Protein AF-A0A7X2IKJ4-F1 (afdb_monomer)

Organism: NCBI:txid2666085

Nearest PDB structures (foldseek):
  5zrd-assembly1_D  TM=4.926E-01  e=4.290E-02  Burkholderia thailandensis E264
  4gwm-assembly1_B  TM=5.585E-01  e=1.555E+00  Homo sapiens
  2nsq-assembly1_A  TM=3.758E-01  e=4.515E+00  Homo sapiens
  5mu8-assembly24_w  TM=2.666E-01  e=8.390E-01  Homo sapiens

Mean predicted aligned error: 8.24 Å

Sequence (127 aa):
MSSIGSTSRVYIALENMRGTFDATVLRVQIRARSPNGGGTAGEVYLGSIALFGLRKASVSHPGGTNAGLTSYLDFTSQANQLFGQALPPDAQFQVSIHPHHELPDGIEISIERIRIYLAPMDSSRQS

Radius of gyration: 17.1 Å; Cα contacts (8 Å, |Δi|>4): 247; chains: 1; bounding box: 46×34×42 Å

Secondary structure (DSSP, 8-state):
---TTTSEEEEEEEEEEEES--S-EEEEEEEEE-TTS--PPPPEEEEEEE-TTHHHHH---TT-----EEEEEE-HHHHHHHHSS---TT-EEEEEEEESSPPPTT--EE--EEEEEEEE-------

Solvent-accessible surface area (backbone atoms only — not comparable to full-atom values): 7598 Å² total; per-residue (Å²): 133,86,60,64,52,81,58,32,40,34,33,42,33,45,32,40,24,31,30,77,73,27,92,45,36,36,36,36,32,37,25,57,39,44,88,82,73,64,68,71,56,72,77,41,79,51,51,72,46,72,34,70,58,20,37,68,35,42,57,78,51,96,94,57,83,72,57,29,36,66,50,75,41,72,30,27,82,56,38,37,72,68,62,65,45,93,68,58,100,75,56,42,72,49,76,48,78,42,62,74,57,86,73,62,89,94,68,60,75,50,68,76,42,77,49,79,46,81,42,74,54,79,82,85,81,81,128

Structure (mmCIF, N/CA/C/O backbone):
data_AF-A0A7X2IKJ4-F1
#
_entry.id   AF-A0A7X2IKJ4-F1
#
loop_
_atom_site.group_PDB
_atom_site.id
_atom_site.type_symbol
_atom_site.label_atom_id
_atom_site.label_alt_id
_atom_site.label_comp_id
_atom_site.label_asym_id
_atom_site.label_entity_id
_atom_site.label_seq_id
_atom_site.pdbx_PDB_ins_code
_atom_site.Cartn_x
_atom_si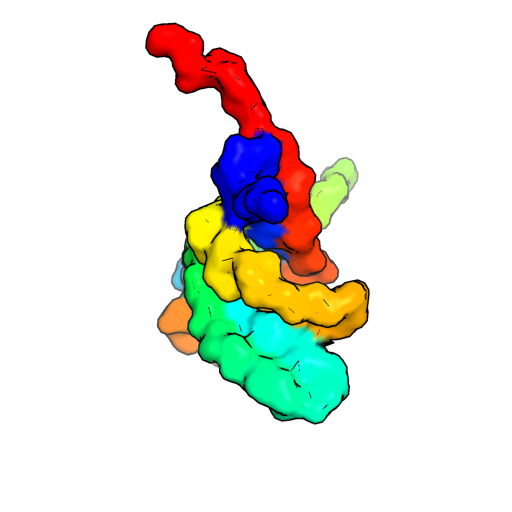te.Cartn_y
_atom_site.Cartn_z
_atom_site.occupancy
_atom_site.B_iso_or_equiv
_atom_site.auth_seq_id
_atom_site.auth_comp_id
_atom_site.auth_asym_id
_atom_site.auth_atom_id
_atom_site.pdbx_PDB_model_num
ATOM 1 N N . MET A 1 1 ? -20.391 4.219 22.052 1.00 45.03 1 MET A N 1
ATOM 2 C CA . MET A 1 1 ? -19.154 3.952 21.287 1.00 45.03 1 MET A CA 1
ATOM 3 C C . MET A 1 1 ? -19.492 4.142 19.821 1.00 45.03 1 MET A C 1
ATOM 5 O O . MET A 1 1 ? -20.339 3.412 19.325 1.00 45.03 1 MET A O 1
ATOM 9 N N . SER A 1 2 ? -18.945 5.164 19.166 1.00 47.31 2 SER A N 1
ATOM 10 C CA . SER A 1 2 ? -19.211 5.410 17.744 1.00 47.31 2 SER A CA 1
ATOM 11 C C . SER A 1 2 ? -18.380 4.437 16.909 1.00 47.31 2 SER A C 1
ATOM 13 O O . SER A 1 2 ? -17.164 4.380 17.069 1.00 47.31 2 SER A O 1
ATOM 15 N N . SER A 1 3 ? -19.037 3.630 16.077 1.00 56.78 3 SER A N 1
ATOM 16 C CA . SER A 1 3 ? -18.388 2.648 15.201 1.00 56.78 3 SER A CA 1
ATOM 17 C C . SER A 1 3 ? -17.574 3.366 14.116 1.00 56.78 3 SER A C 1
ATOM 19 O O . SER A 1 3 ? -18.054 4.305 13.478 1.00 56.78 3 SER A O 1
ATOM 21 N N . ILE A 1 4 ? -16.327 2.935 13.907 1.00 56.19 4 ILE A N 1
ATOM 22 C CA . ILE A 1 4 ? -15.460 3.423 12.827 1.00 56.19 4 ILE A CA 1
ATOM 23 C C . ILE A 1 4 ? -16.035 2.891 11.508 1.00 56.19 4 ILE A C 1
ATOM 25 O O . ILE A 1 4 ? -15.769 1.772 11.091 1.00 56.19 4 ILE A O 1
ATOM 29 N N . GLY A 1 5 ? -16.910 3.686 10.899 1.00 54.28 5 GLY A N 1
ATOM 30 C CA . GLY A 1 5 ? -17.670 3.326 9.702 1.00 54.28 5 GLY A CA 1
ATOM 31 C C . GLY A 1 5 ? -19.044 3.992 9.624 1.00 54.28 5 GLY A C 1
ATOM 32 O O . GLY A 1 5 ? -19.613 4.065 8.542 1.00 54.28 5 GLY A O 1
ATOM 33 N N . SER A 1 6 ? -19.563 4.533 10.736 1.00 63.59 6 SER A N 1
ATOM 34 C CA . SER A 1 6 ? -20.809 5.318 10.724 1.00 63.59 6 SER A CA 1
ATOM 35 C C . SER A 1 6 ? -20.599 6.800 10.389 1.00 63.59 6 SER A C 1
ATOM 37 O O . SER A 1 6 ? -21.543 7.467 9.985 1.00 63.59 6 SER A O 1
ATOM 39 N N . THR A 1 7 ? -19.385 7.333 10.577 1.00 73.50 7 THR A N 1
ATOM 40 C CA . THR A 1 7 ? -19.076 8.768 10.374 1.00 73.50 7 THR A CA 1
ATOM 41 C C . THR A 1 7 ? -17.770 9.033 9.629 1.00 73.50 7 THR A C 1
ATOM 43 O O . THR A 1 7 ? -17.489 10.177 9.277 1.00 73.50 7 THR A O 1
ATOM 46 N N . SER A 1 8 ? -16.966 7.999 9.385 1.00 83.19 8 SER A N 1
ATOM 47 C CA . SER A 1 8 ? -15.651 8.126 8.762 1.00 83.19 8 SER A CA 1
ATOM 48 C C . SER A 1 8 ? -15.389 6.945 7.841 1.00 83.19 8 SER A C 1
ATOM 50 O O . SER A 1 8 ? -15.753 5.814 8.162 1.00 83.19 8 SER A O 1
ATOM 52 N N . ARG A 1 9 ? -14.721 7.212 6.723 1.00 88.19 9 ARG A N 1
ATOM 53 C CA . ARG A 1 9 ? -14.132 6.204 5.849 1.00 88.19 9 ARG A CA 1
ATOM 54 C C . ARG A 1 9 ? -12.676 5.982 6.210 1.00 88.19 9 ARG A C 1
ATOM 56 O O . ARG A 1 9 ? -11.979 6.924 6.594 1.00 88.19 9 ARG A O 1
ATOM 63 N N . VAL A 1 10 ? -12.223 4.745 6.063 1.00 90.00 10 VAL A N 1
ATOM 64 C CA . VAL A 1 10 ? -10.842 4.357 6.340 1.00 90.00 10 VAL A CA 1
ATOM 65 C C . VAL A 1 10 ? -10.191 3.860 5.063 1.00 90.00 10 VAL A C 1
ATOM 67 O O . VAL A 1 10 ? -10.696 2.948 4.410 1.00 90.00 10 VAL A O 1
ATOM 70 N N . TYR A 1 11 ? -9.054 4.459 4.725 1.00 93.50 11 TYR A N 1
ATOM 71 C CA . TYR A 1 11 ? -8.292 4.127 3.530 1.00 93.50 11 TYR A CA 1
ATOM 72 C C . TYR A 1 11 ? -6.877 3.712 3.885 1.00 93.50 11 TYR A C 1
ATOM 74 O O . TYR A 1 11 ? -6.278 4.281 4.795 1.00 93.50 11 TYR A O 1
ATOM 82 N N . ILE A 1 12 ? -6.315 2.770 3.136 1.00 95.06 12 ILE A N 1
ATOM 83 C CA . ILE A 1 12 ? -4.870 2.540 3.096 1.00 95.06 12 ILE A CA 1
ATOM 84 C C . ILE A 1 12 ? -4.346 2.993 1.738 1.00 95.06 12 ILE A C 1
ATOM 86 O O . ILE A 1 12 ? -4.951 2.690 0.710 1.00 95.06 12 ILE A O 1
ATOM 90 N N . ALA A 1 13 ? -3.243 3.734 1.734 1.00 95.50 13 ALA A N 1
ATOM 91 C CA . ALA A 1 13 ? -2.566 4.159 0.524 1.00 95.50 13 ALA A CA 1
ATOM 92 C C . ALA A 1 13 ? -1.179 3.541 0.421 1.00 95.50 13 ALA A C 1
ATOM 94 O O . ALA A 1 13 ? -0.424 3.536 1.398 1.00 95.50 13 ALA A O 1
ATOM 95 N N . LEU A 1 14 ? -0.854 3.087 -0.785 1.00 96.31 14 LEU A N 1
ATOM 96 C CA . LEU A 1 14 ? 0.506 2.792 -1.219 1.00 96.31 14 LEU A CA 1
ATOM 97 C C . LEU A 1 14 ? 0.928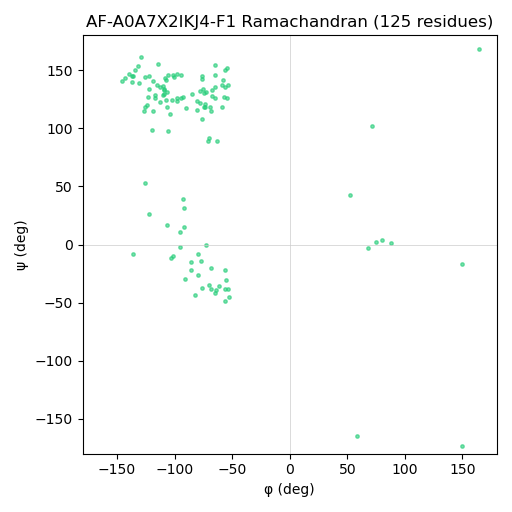 3.935 -2.138 1.00 96.31 14 LEU A C 1
ATOM 99 O O . LEU A 1 14 ? 0.336 4.118 -3.203 1.00 96.31 14 LEU A O 1
ATOM 103 N N . GLU A 1 15 ? 1.887 4.738 -1.692 1.00 94.44 15 GLU A N 1
ATOM 104 C CA . GLU A 1 15 ? 2.318 5.957 -2.377 1.00 94.44 15 GLU A CA 1
ATOM 105 C C . GLU A 1 15 ? 3.668 5.753 -3.055 1.00 94.44 15 GLU A C 1
ATOM 107 O O . GLU A 1 15 ? 4.548 5.052 -2.541 1.00 94.44 15 GLU A O 1
ATOM 112 N N . ASN A 1 16 ? 3.824 6.425 -4.195 1.00 93.88 16 ASN A N 1
ATOM 113 C CA . ASN A 1 16 ? 5.043 6.443 -4.994 1.00 93.88 16 ASN A CA 1
ATOM 114 C C . ASN A 1 16 ? 5.567 5.040 -5.318 1.00 93.88 16 ASN A C 1
ATOM 116 O O . ASN A 1 16 ? 6.771 4.784 -5.257 1.00 93.88 16 ASN A O 1
ATOM 120 N N . MET A 1 17 ? 4.665 4.122 -5.671 1.00 94.25 17 MET A N 1
ATOM 121 C CA . MET A 1 17 ? 5.067 2.801 -6.130 1.00 94.25 17 MET A CA 1
ATOM 122 C C . MET A 1 17 ? 5.837 2.926 -7.443 1.00 94.25 17 MET A C 1
ATOM 124 O O . MET A 1 17 ? 5.421 3.661 -8.347 1.00 94.25 17 MET A O 1
ATOM 128 N N . ARG A 1 18 ? 6.952 2.205 -7.558 1.00 93.81 18 ARG A N 1
ATOM 129 C CA . ARG A 1 18 ? 7.784 2.178 -8.764 1.00 93.81 18 ARG A CA 1
ATOM 130 C C . ARG A 1 18 ? 8.172 0.755 -9.130 1.00 93.81 18 ARG A C 1
ATOM 132 O O . ARG A 1 18 ? 8.299 -0.106 -8.269 1.00 93.81 18 ARG A O 1
ATOM 139 N N . GLY A 1 19 ? 8.370 0.512 -10.416 1.00 92.50 19 GLY A N 1
ATOM 140 C CA . GLY A 1 19 ? 8.762 -0.787 -10.948 1.00 92.50 19 GLY A CA 1
ATOM 141 C C . GLY A 1 19 ? 8.551 -0.859 -12.455 1.00 92.50 19 GLY A C 1
ATOM 142 O O . GLY A 1 19 ? 7.918 0.004 -13.063 1.00 92.50 19 GLY A O 1
ATOM 143 N N . THR A 1 20 ? 9.089 -1.901 -13.078 1.00 90.06 20 THR A N 1
ATOM 144 C CA . THR A 1 20 ? 8.992 -2.118 -14.532 1.00 90.06 20 THR A CA 1
ATOM 145 C C . THR A 1 20 ? 7.931 -3.149 -14.909 1.00 90.06 20 THR A C 1
ATOM 147 O O . THR A 1 20 ? 7.601 -3.279 -16.091 1.00 90.06 20 THR A O 1
ATOM 150 N N . PHE A 1 21 ? 7.371 -3.860 -13.930 1.00 88.56 21 PHE A N 1
ATOM 151 C CA . PHE A 1 21 ? 6.369 -4.901 -14.129 1.00 88.56 21 PHE A CA 1
ATOM 152 C C . PHE A 1 21 ? 4.982 -4.407 -13.706 1.00 88.56 21 PHE A C 1
ATOM 154 O O . PHE A 1 21 ? 4.630 -4.400 -12.531 1.00 88.56 21 PHE A O 1
ATOM 161 N N . ASP A 1 22 ? 4.201 -3.959 -14.683 1.00 81.06 22 ASP A N 1
ATOM 162 C CA . ASP A 1 22 ? 2.854 -3.401 -14.515 1.00 81.06 22 ASP A CA 1
ATOM 163 C C . ASP A 1 22 ? 1.729 -4.430 -14.733 1.00 81.06 22 ASP A C 1
ATOM 165 O O . ASP A 1 22 ? 0.556 -4.124 -14.525 1.00 81.06 22 ASP A O 1
ATOM 169 N N . ALA A 1 23 ? 2.081 -5.672 -15.081 1.00 82.00 23 ALA A N 1
ATOM 170 C CA . ALA A 1 23 ? 1.172 -6.809 -15.225 1.00 82.00 23 ALA A CA 1
ATOM 171 C C . ALA A 1 23 ? 1.049 -7.638 -13.928 1.00 82.00 23 ALA A C 1
ATOM 173 O O . ALA A 1 23 ? 1.011 -8.866 -13.967 1.00 82.00 23 ALA A O 1
ATOM 174 N N . THR A 1 24 ? 1.018 -6.981 -12.765 1.00 88.56 24 THR A N 1
ATOM 175 C CA . THR A 1 24 ? 0.826 -7.655 -11.471 1.00 88.56 24 THR A CA 1
ATO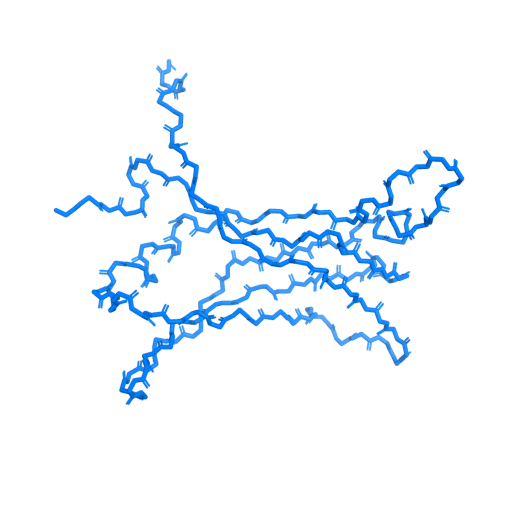M 176 C C . THR A 1 24 ? -0.284 -7.019 -10.647 1.00 88.56 24 THR A C 1
ATOM 178 O O . THR A 1 24 ? -0.693 -5.874 -10.862 1.00 88.56 24 THR A O 1
ATOM 181 N N . VAL A 1 25 ? -0.762 -7.794 -9.681 1.00 94.75 25 VAL A N 1
ATOM 182 C CA . VAL A 1 25 ? -1.754 -7.396 -8.690 1.00 94.75 25 VAL A CA 1
ATOM 183 C C . VAL A 1 25 ? -1.142 -7.614 -7.315 1.00 94.75 25 VAL A C 1
ATOM 185 O O . VAL A 1 25 ? -0.675 -8.711 -7.019 1.00 94.75 25 VAL A O 1
ATOM 188 N N . LEU A 1 26 ? -1.156 -6.592 -6.467 1.00 96.25 26 LEU A N 1
ATOM 189 C CA . LEU A 1 26 ? -0.736 -6.698 -5.073 1.00 96.25 26 LEU A CA 1
ATOM 190 C C . LEU A 1 26 ? -1.954 -6.961 -4.195 1.00 96.25 26 LEU A C 1
ATOM 192 O O . LEU A 1 26 ? -2.906 -6.186 -4.217 1.00 96.25 26 LEU A O 1
ATOM 196 N N . ARG A 1 27 ? -1.913 -8.021 -3.392 1.00 97.00 27 ARG A N 1
ATOM 197 C CA . ARG A 1 27 ? -2.850 -8.253 -2.292 1.00 97.00 27 ARG A CA 1
ATOM 198 C C . ARG A 1 27 ? -2.350 -7.518 -1.060 1.00 97.00 27 ARG A C 1
ATOM 200 O O . ARG A 1 27 ? -1.193 -7.682 -0.676 1.00 97.00 27 ARG A O 1
ATOM 207 N N . VAL A 1 28 ? -3.236 -6.749 -0.440 1.00 96.81 28 VAL A N 1
ATOM 208 C CA . VAL A 1 28 ? -2.951 -6.008 0.787 1.00 96.81 28 VAL A CA 1
ATOM 209 C C . VAL A 1 28 ? -3.726 -6.636 1.932 1.00 96.81 28 VAL A C 1
ATOM 211 O O . VAL A 1 28 ? -4.940 -6.848 1.859 1.00 96.81 28 VAL A O 1
ATOM 214 N N . GLN A 1 29 ? -3.003 -6.935 2.996 1.00 95.12 29 GLN A N 1
ATOM 215 C CA . GLN A 1 29 ? -3.506 -7.552 4.206 1.00 95.12 29 GLN A CA 1
ATOM 216 C C . GLN A 1 29 ? -3.009 -6.774 5.420 1.00 95.12 29 GLN A C 1
ATOM 218 O O . GLN A 1 29 ? -1.970 -6.114 5.372 1.00 95.12 29 GLN A O 1
ATOM 223 N N . ILE A 1 30 ? -3.754 -6.836 6.517 1.00 91.81 30 ILE A N 1
ATOM 224 C CA . ILE A 1 30 ? -3.375 -6.179 7.764 1.00 91.81 30 ILE A CA 1
ATOM 225 C C . ILE A 1 30 ? -3.687 -7.069 8.955 1.00 91.81 30 ILE A C 1
ATOM 227 O O . ILE A 1 30 ? -4.680 -7.797 8.976 1.00 91.81 30 ILE A O 1
ATOM 231 N N . ARG A 1 31 ? -2.855 -6.971 9.985 1.00 87.88 31 ARG A N 1
ATOM 232 C CA . ARG A 1 31 ? -3.121 -7.572 11.288 1.00 87.88 31 ARG A CA 1
ATOM 233 C C . ARG A 1 31 ? -2.757 -6.611 12.410 1.00 87.88 31 ARG A C 1
ATOM 235 O O . ARG A 1 31 ? -1.725 -5.938 12.348 1.00 87.88 31 ARG A O 1
ATOM 242 N N . ALA A 1 32 ? -3.591 -6.575 13.443 1.00 83.19 32 ALA A N 1
ATOM 243 C CA . ALA A 1 32 ? -3.258 -5.905 14.692 1.00 83.19 32 ALA A CA 1
ATOM 244 C C . ALA A 1 32 ? -2.266 -6.772 15.481 1.00 83.19 32 ALA A C 1
ATOM 246 O O . ALA A 1 32 ? -2.446 -7.986 15.615 1.00 83.19 32 ALA A O 1
ATOM 247 N N . ARG A 1 33 ? -1.206 -6.154 15.997 1.00 77.69 33 ARG A N 1
ATOM 248 C CA . ARG A 1 33 ? -0.248 -6.771 16.911 1.00 77.69 33 ARG A CA 1
ATOM 249 C C . ARG A 1 33 ? -0.454 -6.192 18.306 1.00 77.69 33 ARG A C 1
ATOM 251 O O . ARG A 1 33 ? -0.373 -4.981 18.500 1.00 77.69 33 ARG A O 1
ATOM 258 N N . SER A 1 34 ? -0.682 -7.079 19.271 1.00 67.94 34 SER A N 1
ATOM 259 C CA . SER A 1 34 ? -0.615 -6.732 20.687 1.00 67.94 34 SER A CA 1
ATOM 260 C C . SER A 1 34 ? 0.855 -6.570 21.099 1.00 67.94 34 SER A C 1
ATOM 262 O O . SER A 1 34 ? 1.649 -7.476 20.817 1.00 67.94 34 SER A O 1
ATOM 264 N N . PRO A 1 35 ? 1.231 -5.471 21.779 1.00 62.06 35 PRO A N 1
ATOM 265 C CA . PRO A 1 35 ? 2.595 -5.250 22.273 1.00 62.06 35 PRO A CA 1
ATOM 266 C C . PRO A 1 35 ? 3.103 -6.391 23.164 1.00 62.06 35 PRO A C 1
ATOM 268 O O . PRO A 1 35 ? 4.287 -6.713 23.157 1.00 62.06 35 PRO A O 1
ATOM 271 N N . ASN A 1 36 ? 2.188 -7.053 23.879 1.00 63.97 36 ASN A N 1
ATOM 272 C CA . ASN A 1 36 ? 2.497 -8.105 24.847 1.00 63.97 36 ASN A CA 1
ATOM 273 C C . ASN A 1 36 ? 2.399 -9.526 24.261 1.00 63.97 36 ASN A C 1
ATOM 275 O O . ASN A 1 36 ? 2.368 -10.499 25.011 1.00 63.97 36 ASN A O 1
ATOM 279 N N . GLY A 1 37 ? 2.272 -9.674 22.934 1.00 57.59 37 GLY A N 1
ATOM 280 C CA . GLY A 1 37 ? 2.185 -10.979 22.258 1.00 57.59 37 GLY A CA 1
ATOM 281 C C . GLY A 1 37 ? 0.908 -11.789 22.539 1.00 57.59 37 GLY A C 1
ATOM 282 O O . GLY A 1 37 ? 0.716 -12.851 21.951 1.00 57.59 37 GLY A O 1
ATOM 283 N N . GLY A 1 38 ? 0.017 -11.297 23.404 1.00 51.94 38 GLY A N 1
ATOM 284 C CA . GLY A 1 38 ? -1.261 -11.925 23.724 1.00 51.94 38 GLY A CA 1
ATOM 285 C C . GLY A 1 38 ? -2.318 -11.623 22.665 1.00 51.94 38 GLY A C 1
ATOM 286 O O . GLY A 1 38 ? -2.709 -10.469 22.511 1.00 51.94 38 GLY A O 1
ATOM 287 N N . GLY A 1 39 ? -2.775 -12.670 21.971 1.00 54.75 39 GLY A N 1
ATOM 288 C CA . GLY A 1 39 ? -3.859 -12.629 20.987 1.00 54.75 39 GLY A CA 1
ATOM 289 C C . GLY A 1 39 ? -3.468 -11.929 19.685 1.00 54.75 39 GLY A C 1
ATOM 290 O O . GLY A 1 39 ? -3.450 -10.705 19.603 1.00 54.75 39 GLY A O 1
ATOM 291 N N . THR A 1 40 ? -3.180 -12.703 18.636 1.00 56.03 40 THR A N 1
ATOM 292 C CA . THR A 1 40 ? -3.102 -12.151 17.278 1.00 56.03 40 THR A CA 1
ATOM 293 C C . THR A 1 40 ? -4.483 -12.249 16.652 1.00 56.03 40 THR A C 1
ATOM 295 O O . THR A 1 40 ? -5.026 -13.341 16.491 1.00 56.03 40 THR A O 1
ATOM 298 N N . ALA A 1 41 ? -5.080 -11.105 16.318 1.00 64.94 41 ALA A N 1
ATOM 299 C CA . ALA A 1 41 ? -6.188 -11.119 15.377 1.00 64.94 41 ALA A CA 1
ATOM 300 C C . ALA A 1 41 ? -5.675 -11.732 14.063 1.00 64.94 41 ALA A C 1
ATOM 302 O O . ALA A 1 41 ? -4.551 -11.439 13.637 1.00 64.94 41 ALA A O 1
ATOM 303 N N . GLY A 1 42 ? -6.477 -12.607 13.451 1.00 78.81 42 GLY A N 1
ATOM 304 C CA . GLY A 1 42 ? -6.161 -13.173 12.144 1.00 78.81 42 GLY A CA 1
ATOM 305 C C . GLY A 1 42 ? -5.904 -12.071 11.117 1.00 78.81 42 GLY A C 1
ATOM 306 O O . GLY A 1 42 ? -6.409 -10.955 11.239 1.00 78.81 42 GLY A O 1
ATOM 307 N N . GLU A 1 43 ? -5.092 -12.379 10.114 1.00 88.12 43 GLU A N 1
ATOM 308 C CA . GLU A 1 43 ? -4.794 -11.439 9.041 1.00 88.12 43 GLU A CA 1
ATOM 309 C C . GLU A 1 43 ? -6.059 -11.135 8.224 1.00 88.12 43 GLU A C 1
ATOM 311 O O . GLU A 1 43 ? -6.757 -12.040 7.763 1.00 88.12 43 GLU A O 1
ATOM 316 N N . VAL A 1 44 ? -6.378 -9.849 8.077 1.00 91.31 44 VAL A N 1
ATOM 317 C CA . VAL A 1 44 ? -7.576 -9.364 7.390 1.00 91.31 44 VAL A CA 1
ATOM 318 C C . VAL A 1 44 ? -7.187 -8.874 6.006 1.00 91.31 44 VAL A C 1
ATOM 320 O O . VAL A 1 44 ? -6.328 -8.006 5.852 1.00 91.31 44 VAL A O 1
ATOM 323 N N . TYR A 1 45 ? -7.840 -9.418 4.984 1.00 94.00 45 TYR A N 1
ATOM 324 C CA . TYR A 1 45 ? -7.668 -8.971 3.609 1.00 94.00 45 TYR A CA 1
ATOM 325 C C . TYR A 1 45 ? -8.356 -7.619 3.384 1.00 94.00 45 TYR A C 1
ATOM 327 O O . TYR A 1 45 ? -9.566 -7.488 3.577 1.00 94.00 45 TYR A O 1
ATOM 335 N N . LEU A 1 46 ? -7.575 -6.620 2.969 1.00 94.56 46 LEU A N 1
ATOM 336 C CA . LEU A 1 46 ? -8.055 -5.260 2.717 1.00 94.56 46 LEU A CA 1
ATOM 337 C C . LEU A 1 46 ? -8.488 -5.049 1.268 1.00 94.56 46 LEU A C 1
ATOM 339 O O . LEU A 1 46 ? -9.367 -4.237 1.002 1.00 94.56 46 LEU A O 1
ATOM 343 N N . GLY A 1 47 ? -7.877 -5.772 0.332 1.00 95.19 47 GLY A N 1
ATOM 344 C CA . GLY A 1 47 ? -8.162 -5.628 -1.088 1.00 95.19 47 GLY A CA 1
ATOM 345 C C . GLY A 1 47 ? -6.952 -5.928 -1.961 1.00 95.19 47 GLY A C 1
ATOM 346 O O . GLY A 1 47 ? -5.903 -6.371 -1.489 1.00 95.19 47 GLY A O 1
ATOM 347 N N . SER A 1 48 ? -7.123 -5.683 -3.257 1.00 96.44 48 SER A N 1
ATOM 348 C CA . SER A 1 48 ? -6.087 -5.873 -4.268 1.00 96.44 48 SER A CA 1
ATOM 349 C C . SER A 1 48 ? -5.881 -4.603 -5.080 1.00 96.44 48 SER A C 1
ATOM 351 O O . SER A 1 48 ? -6.841 -3.901 -5.388 1.00 96.44 48 SER A O 1
ATOM 353 N N . ILE A 1 49 ? -4.634 -4.335 -5.457 1.00 96.19 49 ILE A N 1
ATOM 354 C CA . ILE A 1 49 ? -4.234 -3.191 -6.277 1.00 96.19 49 ILE A CA 1
ATOM 355 C C . ILE A 1 49 ? -3.599 -3.728 -7.555 1.00 96.19 49 ILE A C 1
ATOM 357 O O . ILE A 1 49 ? -2.546 -4.361 -7.510 1.00 96.19 49 ILE A O 1
ATOM 361 N N . ALA A 1 50 ? -4.233 -3.471 -8.697 1.00 94.81 50 ALA A N 1
ATOM 362 C CA . ALA A 1 50 ? -3.630 -3.733 -9.998 1.00 94.81 50 ALA A CA 1
ATOM 363 C C . ALA A 1 50 ? -2.622 -2.625 -10.332 1.00 94.81 50 ALA A C 1
ATOM 365 O O . ALA A 1 50 ? -2.946 -1.443 -10.229 1.00 94.81 50 ALA A O 1
ATOM 366 N N . LEU A 1 51 ? -1.415 -2.995 -10.762 1.00 94.38 51 LEU A N 1
ATOM 367 C CA . LEU A 1 51 ? -0.324 -2.047 -11.024 1.00 94.38 51 LEU A CA 1
ATOM 368 C C . LEU A 1 51 ? -0.277 -1.561 -12.478 1.00 94.38 51 LEU A C 1
ATOM 370 O O . LEU A 1 51 ? 0.792 -1.252 -13.005 1.00 94.38 51 LEU A O 1
ATOM 374 N N . PHE A 1 52 ? -1.435 -1.471 -13.134 1.00 91.06 52 PHE A N 1
ATOM 375 C CA . PHE A 1 52 ? -1.518 -1.011 -14.515 1.00 91.06 52 PHE A CA 1
ATOM 376 C C . PHE A 1 52 ? -0.897 0.386 -14.667 1.00 91.06 52 PHE A C 1
ATOM 378 O O . PHE A 1 52 ? -1.248 1.325 -13.952 1.00 91.06 52 PHE A O 1
ATOM 385 N N . GLY A 1 53 ? 0.036 0.525 -15.610 1.00 90.44 53 GLY A N 1
ATOM 386 C CA . GLY A 1 53 ? 0.737 1.782 -15.863 1.00 90.44 53 GLY A CA 1
ATOM 387 C C . GLY A 1 53 ? 1.887 2.093 -14.898 1.00 90.44 53 GLY A C 1
ATOM 388 O O . GLY A 1 53 ? 2.509 3.146 -15.054 1.00 90.44 53 GLY A O 1
ATOM 389 N N . LEU A 1 54 ? 2.232 1.195 -13.962 1.00 93.31 54 LEU A N 1
ATOM 390 C CA . LEU A 1 54 ? 3.363 1.365 -13.036 1.00 93.31 54 LEU A CA 1
ATOM 391 C C . LEU A 1 54 ? 4.666 1.686 -13.772 1.00 93.31 54 LEU A C 1
ATOM 393 O O . LEU A 1 54 ? 5.370 2.621 -13.389 1.00 93.31 54 LEU A O 1
ATOM 397 N N . ARG A 1 55 ? 4.962 0.966 -14.863 1.00 91.62 55 ARG A N 1
ATOM 398 C CA . ARG A 1 55 ? 6.168 1.198 -15.667 1.00 91.62 55 ARG A CA 1
ATOM 399 C C . ARG A 1 55 ? 6.237 2.641 -16.144 1.00 91.62 55 ARG A C 1
ATOM 401 O O . ARG A 1 55 ? 7.257 3.297 -15.968 1.00 91.62 55 ARG A O 1
ATOM 408 N N . LYS A 1 56 ? 5.138 3.150 -16.704 1.00 89.69 56 LYS A N 1
ATOM 409 C CA . LYS A 1 56 ? 5.044 4.530 -17.194 1.00 89.69 56 LYS A CA 1
ATOM 410 C C . LYS A 1 56 ? 5.163 5.544 -16.053 1.00 89.69 56 LYS A C 1
ATOM 412 O O . LYS A 1 56 ? 5.868 6.534 -16.209 1.00 89.69 56 LYS A O 1
ATOM 417 N N . ALA A 1 57 ? 4.521 5.282 -14.915 1.00 90.44 57 ALA A N 1
ATOM 418 C CA . ALA A 1 57 ? 4.571 6.141 -13.730 1.00 90.44 57 ALA A CA 1
ATOM 419 C C . ALA A 1 57 ? 5.957 6.174 -13.053 1.00 90.44 57 ALA A C 1
ATOM 421 O O . ALA A 1 57 ? 6.265 7.105 -12.311 1.00 90.44 57 ALA A O 1
ATOM 422 N N . SER A 1 58 ? 6.798 5.171 -13.322 1.00 90.75 58 SER A N 1
ATOM 423 C CA . SER A 1 58 ? 8.154 5.052 -12.773 1.00 90.75 58 SER A CA 1
ATOM 424 C C . SER A 1 58 ? 9.215 5.799 -13.582 1.00 90.75 58 SER A C 1
ATOM 426 O O . SER A 1 58 ? 10.323 5.993 -13.085 1.00 90.75 58 SER A O 1
ATOM 428 N N . VAL A 1 59 ? 8.914 6.205 -14.822 1.00 86.19 59 VAL A N 1
ATOM 429 C CA . VAL A 1 59 ? 9.878 6.913 -15.673 1.00 86.19 59 VAL A CA 1
ATOM 430 C C . VAL A 1 59 ? 10.048 8.344 -15.180 1.00 86.19 59 VAL A C 1
ATOM 432 O O . VAL A 1 59 ? 9.118 9.153 -15.220 1.00 86.19 59 VAL A O 1
ATOM 435 N N . SER A 1 60 ? 11.271 8.670 -14.773 1.00 74.69 60 SER A N 1
ATOM 436 C CA . SER A 1 60 ? 11.654 10.035 -14.435 1.00 74.69 60 SER A CA 1
ATOM 437 C C . SER A 1 60 ? 11.650 10.930 -15.676 1.00 74.69 60 SER A C 1
ATOM 439 O O . SER A 1 60 ? 12.306 10.599 -16.662 1.00 74.69 60 SER A O 1
ATOM 441 N N . HIS A 1 61 ? 10.956 12.070 -15.629 1.00 64.81 61 HIS A N 1
ATOM 442 C CA . HIS A 1 61 ? 10.955 13.051 -16.723 1.00 64.81 61 HIS A CA 1
ATOM 443 C C . HIS A 1 61 ? 11.763 14.302 -16.340 1.00 64.81 61 HIS A C 1
ATOM 445 O O . HIS A 1 61 ? 11.677 14.746 -15.190 1.00 64.81 61 HIS A O 1
ATOM 451 N N . PRO A 1 62 ? 12.524 14.912 -17.272 1.00 60.72 62 PRO A N 1
ATOM 452 C CA . PRO A 1 62 ? 13.222 16.168 -17.008 1.00 60.72 62 PRO A CA 1
ATOM 453 C C . PRO A 1 62 ? 12.225 17.265 -16.600 1.00 60.72 62 PRO A C 1
ATOM 455 O O . PRO A 1 62 ? 11.334 17.610 -17.371 1.00 60.72 62 PRO A O 1
ATOM 458 N N . GLY A 1 63 ? 12.365 17.794 -15.380 1.00 65.50 63 GLY A N 1
ATOM 459 C CA . GLY A 1 63 ? 11.513 18.863 -14.837 1.00 65.50 63 GLY A CA 1
ATOM 460 C C . GLY A 1 63 ? 10.229 18.411 -14.124 1.00 65.50 63 GLY A C 1
ATOM 461 O O . GLY A 1 63 ? 9.475 19.265 -13.666 1.00 65.50 63 GLY A O 1
ATOM 462 N N . GLY A 1 64 ? 9.971 17.104 -14.003 1.00 57.53 64 GLY A N 1
ATOM 463 C CA . GLY A 1 64 ? 8.805 16.565 -13.295 1.00 57.53 64 GLY A CA 1
ATOM 464 C C . GLY A 1 64 ? 9.106 16.120 -11.859 1.00 57.53 64 GLY A C 1
ATOM 465 O O . GLY A 1 64 ? 10.180 15.600 -11.563 1.00 57.53 64 GLY A O 1
ATOM 466 N N . THR A 1 65 ? 8.132 16.269 -10.959 1.00 57.47 65 THR A N 1
ATOM 467 C CA . THR A 1 65 ? 8.113 15.553 -9.677 1.00 57.47 65 THR A CA 1
ATOM 468 C C . THR A 1 65 ? 7.696 14.105 -9.941 1.00 57.47 65 THR A C 1
ATOM 470 O O . THR A 1 65 ? 6.553 13.818 -10.287 1.00 57.47 65 THR A O 1
ATOM 473 N N . ASN A 1 66 ? 8.638 13.168 -9.830 1.00 62.41 66 ASN A N 1
ATOM 474 C CA . ASN A 1 66 ? 8.388 11.750 -10.107 1.00 62.41 66 ASN A CA 1
ATOM 475 C C . ASN A 1 66 ? 7.501 11.131 -9.016 1.00 62.41 66 ASN A C 1
ATOM 477 O O . ASN A 1 66 ? 8.011 10.597 -8.028 1.00 62.41 66 ASN A O 1
ATOM 481 N N . ALA A 1 67 ? 6.182 11.192 -9.188 1.00 72.00 67 ALA A N 1
ATOM 482 C CA . ALA A 1 67 ? 5.229 10.770 -8.163 1.00 72.00 67 ALA A CA 1
ATOM 483 C C . ALA A 1 67 ? 5.011 9.247 -8.082 1.00 72.00 67 ALA A C 1
ATOM 485 O O . ALA A 1 67 ? 4.345 8.797 -7.162 1.00 72.00 67 ALA A O 1
ATOM 486 N N . GLY A 1 68 ? 5.549 8.439 -9.009 1.00 89.75 68 GLY A N 1
ATOM 487 C CA . GLY A 1 68 ? 5.243 7.003 -9.054 1.00 89.75 68 GLY A CA 1
ATOM 488 C C . GLY A 1 68 ? 3.739 6.732 -9.209 1.00 8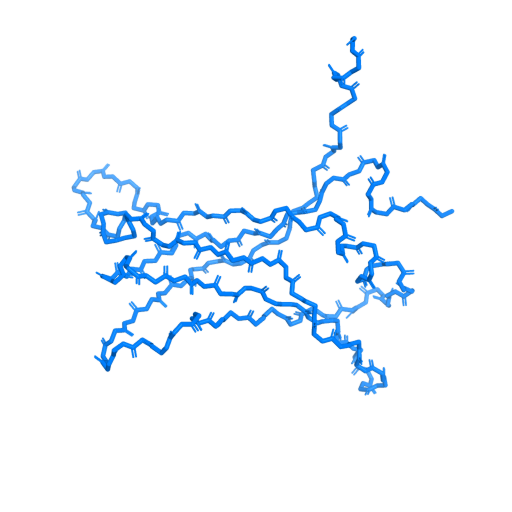9.75 68 GLY A C 1
ATOM 489 O O . GLY A 1 68 ? 2.962 7.618 -9.569 1.00 89.75 68 GLY A O 1
ATOM 490 N N . LEU A 1 69 ? 3.322 5.492 -8.957 1.00 93.06 69 LEU A N 1
ATOM 491 C CA . LEU A 1 69 ? 1.909 5.125 -8.886 1.00 93.06 69 LEU A CA 1
ATOM 492 C C . LEU A 1 69 ? 1.429 5.209 -7.433 1.00 93.06 69 LEU A C 1
ATOM 494 O O . LEU A 1 69 ? 2.004 4.574 -6.551 1.00 93.06 69 LEU A O 1
ATOM 498 N N . THR A 1 70 ? 0.343 5.941 -7.196 1.00 94.25 70 THR A N 1
ATOM 499 C CA . THR A 1 70 ? -0.340 5.962 -5.897 1.00 94.25 70 THR A CA 1
ATOM 500 C C . THR A 1 70 ? -1.682 5.258 -6.016 1.00 94.25 70 THR A C 1
ATOM 502 O O . THR A 1 70 ? -2.411 5.441 -6.991 1.00 94.25 70 THR A O 1
ATOM 505 N N . SER A 1 71 ? -2.016 4.426 -5.036 1.00 94.50 71 SER A N 1
ATOM 506 C CA . SER A 1 71 ? -3.280 3.689 -4.997 1.00 94.50 71 SER A CA 1
ATOM 507 C C . SER A 1 71 ? -3.875 3.714 -3.602 1.00 94.50 71 SER A C 1
ATOM 509 O O . SER A 1 71 ? -3.144 3.663 -2.617 1.00 94.50 71 SER A O 1
ATOM 511 N N . TYR A 1 72 ? -5.204 3.764 -3.540 1.00 94.88 72 TYR A N 1
ATOM 512 C CA . TYR A 1 72 ? -5.977 3.813 -2.305 1.00 94.88 72 TYR A CA 1
ATOM 513 C C . TYR A 1 72 ? -6.939 2.628 -2.266 1.00 94.88 72 TYR A C 1
ATOM 515 O O . TYR A 1 72 ? -7.636 2.369 -3.246 1.00 94.88 72 TYR A O 1
ATOM 523 N N . LEU A 1 73 ? -7.006 1.938 -1.131 1.00 95.69 73 LEU A N 1
ATOM 524 C CA . LEU A 1 73 ? -8.029 0.936 -0.848 1.00 95.69 73 LEU A CA 1
ATOM 525 C C . LEU A 1 73 ? -8.922 1.449 0.273 1.00 95.69 73 LEU A C 1
ATOM 527 O O . LEU A 1 73 ? -8.429 1.758 1.357 1.00 95.69 73 LEU A O 1
ATOM 531 N N . ASP A 1 74 ? -10.223 1.528 0.004 1.00 93.50 74 ASP A N 1
ATOM 532 C CA . ASP A 1 74 ? -11.240 1.709 1.038 1.00 93.50 74 ASP A CA 1
ATOM 533 C C . ASP A 1 74 ? -11.404 0.379 1.774 1.00 93.50 74 ASP A C 1
ATOM 535 O O . ASP A 1 74 ? -11.759 -0.630 1.163 1.00 93.50 74 ASP A O 1
ATOM 539 N N . PHE A 1 75 ? -11.128 0.373 3.074 1.00 92.25 75 PHE A N 1
ATOM 540 C CA . PHE A 1 75 ? -11.337 -0.798 3.919 1.00 92.25 75 PHE A CA 1
ATOM 541 C C . PHE A 1 75 ? -12.275 -0.500 5.089 1.00 92.25 75 PHE A C 1
ATOM 543 O O . PHE A 1 75 ? -12.215 -1.153 6.129 1.00 92.25 75 PHE A O 1
ATOM 550 N N . THR A 1 76 ? -13.168 0.480 4.929 1.00 90.06 76 THR A N 1
ATOM 551 C CA . THR A 1 76 ? -14.098 0.922 5.980 1.00 90.06 76 THR A CA 1
ATOM 552 C C . THR A 1 76 ? -14.924 -0.237 6.553 1.00 90.06 76 THR A C 1
ATOM 554 O O . THR A 1 76 ? -15.116 -0.315 7.764 1.00 90.06 76 THR A O 1
ATOM 557 N N . SER A 1 77 ? -15.362 -1.193 5.725 1.00 88.38 77 SER A N 1
ATOM 558 C CA . SER A 1 77 ? -16.093 -2.378 6.205 1.00 88.38 77 SER A CA 1
ATOM 559 C C . SER A 1 77 ? -15.250 -3.281 7.114 1.00 88.38 77 SER A C 1
ATOM 561 O O . SER A 1 77 ? -15.745 -3.786 8.119 1.00 88.38 77 SER A O 1
ATOM 563 N N . GLN A 1 78 ? -13.971 -3.458 6.789 1.00 88.56 78 GLN A N 1
ATOM 564 C CA . GLN A 1 78 ? -13.010 -4.277 7.527 1.00 88.56 78 GLN A CA 1
ATOM 565 C C . GLN A 1 78 ? -12.471 -3.537 8.757 1.00 88.56 78 GLN A C 1
ATOM 567 O O . GLN A 1 78 ? -12.084 -4.161 9.743 1.00 88.56 78 GLN A O 1
ATOM 572 N N . ALA A 1 79 ? -12.469 -2.203 8.721 1.00 83.12 79 ALA A N 1
ATOM 573 C CA . ALA A 1 79 ? -12.014 -1.343 9.802 1.00 83.12 79 ALA A CA 1
ATOM 574 C C . ALA A 1 79 ? -12.770 -1.635 11.106 1.00 83.12 79 ALA A C 1
ATOM 576 O O . ALA A 1 79 ? -12.153 -1.705 12.162 1.00 83.12 79 ALA A O 1
ATOM 577 N N . ASN A 1 80 ? -14.073 -1.917 11.045 1.00 77.50 80 ASN A N 1
ATOM 578 C CA . ASN A 1 80 ? -14.839 -2.321 12.227 1.00 77.50 80 ASN A CA 1
ATOM 579 C C . ASN A 1 80 ? -14.334 -3.627 12.861 1.00 77.50 80 ASN A C 1
ATOM 581 O O . ASN A 1 80 ? -14.333 -3.747 14.081 1.00 77.50 80 ASN A O 1
ATOM 585 N N . GLN A 1 81 ? -13.865 -4.594 12.070 1.00 77.56 81 GLN A N 1
ATOM 586 C CA . GLN A 1 81 ? -13.288 -5.833 12.602 1.00 77.56 81 GLN A CA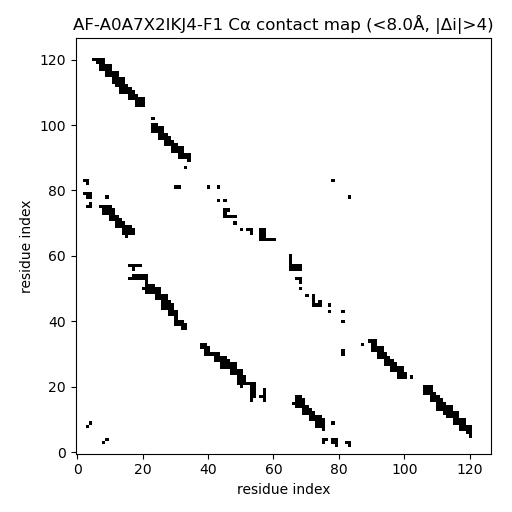 1
ATOM 587 C C . GLN A 1 81 ? -11.927 -5.582 13.269 1.00 77.56 81 GLN A C 1
ATOM 589 O O . GLN A 1 81 ? -11.597 -6.226 14.263 1.00 77.56 81 GLN A O 1
ATOM 594 N N . LEU A 1 82 ? -11.148 -4.644 12.727 1.00 76.62 82 LEU A N 1
ATOM 595 C CA . LEU A 1 82 ? -9.791 -4.335 13.181 1.00 76.62 82 LEU A CA 1
ATOM 596 C C . LEU A 1 82 ? -9.767 -3.391 14.387 1.00 76.62 82 LEU A C 1
ATOM 598 O O . LEU A 1 82 ? -9.012 -3.623 15.324 1.00 76.62 82 LEU A O 1
ATOM 602 N N . PHE A 1 83 ? -10.591 -2.343 14.362 1.00 71.81 83 PHE A N 1
ATOM 603 C CA . PHE A 1 83 ? 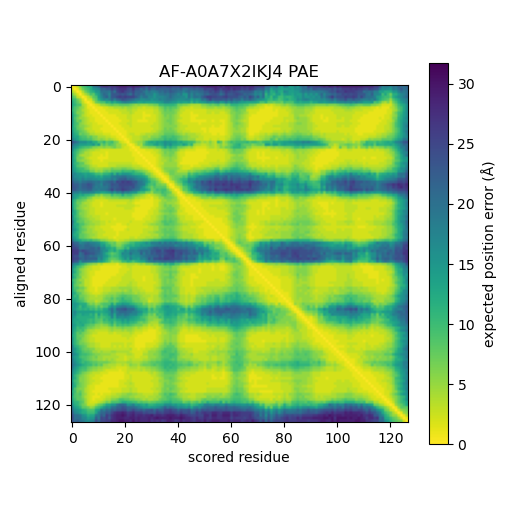-10.643 -1.291 15.379 1.00 71.81 83 PHE A CA 1
ATOM 604 C C . PHE A 1 83 ? -11.836 -1.412 16.337 1.00 71.81 83 PHE A C 1
ATOM 606 O O . PHE A 1 83 ? -11.892 -0.692 17.329 1.00 71.81 83 PHE A O 1
ATOM 613 N N . GLY A 1 84 ? -12.813 -2.276 16.044 1.00 62.00 84 GLY A N 1
ATOM 614 C CA . GLY A 1 84 ? -13.963 -2.520 16.924 1.00 62.00 84 GLY A CA 1
ATOM 615 C C . GLY A 1 84 ? -13.636 -3.418 18.118 1.00 62.00 84 GLY A C 1
ATOM 616 O O . GLY A 1 84 ? -14.403 -3.465 19.077 1.00 62.00 84 GLY A O 1
ATOM 617 N N . GLN A 1 85 ? -12.488 -4.100 18.092 1.00 62.38 85 GLN A N 1
ATOM 618 C CA . GLN A 1 85 ? -11.88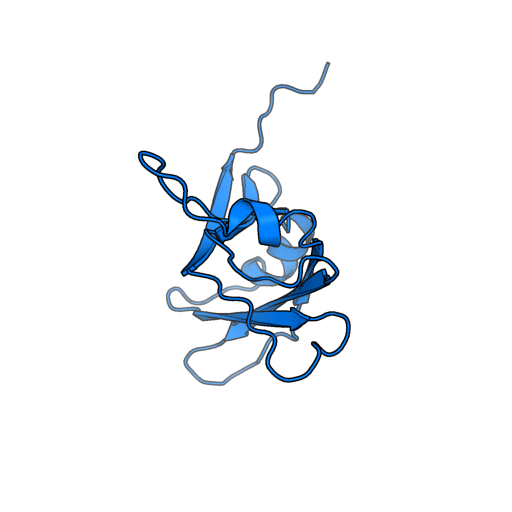2 -4.652 19.301 1.00 62.38 85 GLN A CA 1
ATOM 619 C C . GLN A 1 85 ? -11.220 -3.507 20.074 1.00 62.38 85 GLN A C 1
ATOM 621 O O . GLN A 1 85 ? -10.702 -2.580 19.457 1.00 62.38 85 GLN A O 1
ATOM 626 N N . ALA A 1 86 ? -11.242 -3.546 21.409 1.00 58.84 86 ALA A N 1
ATOM 627 C CA . ALA A 1 86 ? -10.565 -2.547 22.232 1.00 58.84 86 ALA A CA 1
ATOM 628 C C . ALA A 1 86 ? -9.051 -2.611 21.978 1.00 58.84 86 ALA A C 1
ATOM 630 O O . ALA A 1 86 ? -8.329 -3.372 22.621 1.00 58.84 86 ALA A O 1
ATOM 631 N N . LEU A 1 87 ? -8.585 -1.853 20.988 1.00 62.78 87 LEU A N 1
ATOM 632 C CA . LEU A 1 87 ? -7.175 -1.753 20.671 1.00 62.78 87 LEU A CA 1
ATOM 633 C C . LEU A 1 87 ? -6.496 -0.926 21.760 1.00 62.78 87 LEU A C 1
ATOM 635 O O . LEU A 1 87 ? -6.996 0.150 22.108 1.00 62.78 87 LEU A O 1
ATOM 639 N N . PRO A 1 88 ? -5.371 -1.400 22.307 1.00 66.56 88 PRO A N 1
ATOM 640 C CA . PRO A 1 88 ? -4.621 -0.604 23.255 1.00 66.56 88 PRO A CA 1
ATOM 641 C C . PRO A 1 88 ? -4.063 0.658 22.559 1.00 66.56 88 PRO A C 1
ATOM 643 O O . PRO A 1 88 ? -3.875 0.657 21.339 1.00 66.56 88 PRO A O 1
ATOM 646 N N . PRO A 1 89 ? -3.802 1.749 23.302 1.00 69.75 89 PRO A N 1
ATOM 647 C CA . PRO A 1 89 ? -3.318 3.016 22.737 1.00 69.75 89 PRO A CA 1
ATOM 648 C C . PRO A 1 89 ? -2.017 2.905 21.925 1.00 69.75 89 PRO A C 1
ATOM 650 O O . PRO A 1 89 ? -1.727 3.761 21.095 1.00 69.75 89 PRO A O 1
ATOM 653 N N . ASP A 1 90 ? -1.238 1.855 22.168 1.00 75.38 90 ASP A N 1
ATOM 654 C CA . ASP A 1 90 ? 0.033 1.517 21.533 1.00 75.38 90 ASP A CA 1
ATOM 655 C C . ASP A 1 90 ? -0.082 0.337 20.551 1.00 75.38 90 ASP A C 1
ATOM 657 O O . ASP A 1 90 ? 0.927 -0.262 20.167 1.00 75.38 90 ASP A O 1
ATOM 661 N N . ALA A 1 91 ? -1.303 -0.008 20.124 1.00 74.38 91 ALA A N 1
ATOM 662 C CA . ALA A 1 91 ? -1.532 -1.046 19.130 1.00 74.38 91 ALA A CA 1
ATOM 663 C C . ALA A 1 91 ? -0.725 -0.768 17.856 1.00 74.38 91 ALA A C 1
ATOM 665 O O . ALA A 1 91 ? -0.830 0.292 17.236 1.00 74.38 91 ALA A O 1
ATOM 666 N N . GLN A 1 92 ? 0.058 -1.759 17.438 1.00 82.75 92 GLN A N 1
ATOM 667 C CA . GLN A 1 92 ? 0.802 -1.702 16.188 1.00 82.75 92 GLN A CA 1
ATOM 668 C C . GLN A 1 92 ? 0.065 -2.495 15.120 1.00 82.75 92 GLN A C 1
ATOM 670 O O . GLN A 1 92 ? -0.492 -3.559 15.388 1.00 82.75 92 GLN A O 1
ATOM 675 N N . PHE A 1 93 ? 0.112 -2.017 13.883 1.00 84.94 93 PHE A N 1
ATOM 676 C CA . PHE A 1 93 ? -0.409 -2.757 12.743 1.00 84.94 93 PHE A CA 1
ATOM 677 C C . PHE A 1 93 ? 0.742 -3.248 11.889 1.00 84.94 93 PHE A C 1
ATOM 679 O O . PHE A 1 93 ? 1.650 -2.492 11.548 1.00 84.94 93 PHE A O 1
ATOM 686 N N . GLN A 1 94 ? 0.684 -4.519 11.516 1.00 90.50 94 GLN A N 1
ATOM 687 C CA . GLN A 1 94 ? 1.513 -5.039 10.445 1.00 90.50 94 GLN A CA 1
ATOM 688 C C . GLN A 1 94 ? 0.678 -5.064 9.173 1.00 90.50 94 GLN A C 1
ATOM 690 O O . GLN A 1 94 ? -0.374 -5.700 9.141 1.00 90.50 94 GLN A O 1
ATOM 695 N N . VAL A 1 95 ? 1.178 -4.393 8.141 1.00 92.81 95 VAL A N 1
ATOM 696 C CA . VAL A 1 95 ? 0.645 -4.474 6.782 1.00 92.81 95 VAL A CA 1
ATOM 697 C C . VAL A 1 95 ? 1.504 -5.463 6.005 1.00 92.81 95 VAL A C 1
ATOM 699 O O . VAL A 1 95 ? 2.726 -5.319 5.962 1.00 92.81 95 VAL A O 1
ATOM 702 N N . SER A 1 96 ? 0.863 -6.456 5.405 1.00 95.12 96 SER A N 1
ATOM 703 C CA . SER A 1 96 ? 1.500 -7.441 4.537 1.00 95.12 96 SER A CA 1
ATOM 704 C C . SER A 1 96 ? 1.066 -7.173 3.099 1.00 95.12 96 SER A C 1
ATOM 706 O O . SER A 1 96 ? -0.124 -7.006 2.816 1.00 95.12 96 SER A O 1
ATOM 708 N N . ILE A 1 97 ? 2.033 -7.089 2.189 1.00 95.62 97 ILE A N 1
ATOM 709 C CA . ILE A 1 97 ? 1.799 -6.818 0.770 1.00 95.62 97 ILE A CA 1
ATOM 710 C C . ILE A 1 97 ? 2.464 -7.932 -0.017 1.00 95.62 97 ILE A C 1
ATOM 712 O O . ILE A 1 97 ? 3.679 -8.111 0.055 1.00 95.62 97 ILE A O 1
ATOM 716 N N . HIS A 1 98 ? 1.658 -8.678 -0.761 1.00 93.94 98 HIS A N 1
ATOM 717 C CA . HIS A 1 98 ? 2.125 -9.834 -1.513 1.00 93.94 98 HIS A CA 1
ATOM 718 C C . HIS A 1 98 ? 1.618 -9.761 -2.944 1.00 93.94 98 HIS A C 1
ATOM 720 O O . HIS A 1 98 ? 0.444 -9.443 -3.154 1.00 93.94 98 HIS A O 1
ATOM 726 N N . PRO A 1 99 ? 2.442 -10.099 -3.941 1.00 93.69 99 PRO A N 1
ATOM 727 C CA . PRO A 1 99 ? 1.935 -10.223 -5.291 1.00 93.69 99 PRO A CA 1
ATOM 728 C C . PRO A 1 99 ? 0.936 -11.400 -5.349 1.00 93.69 99 PRO A C 1
ATOM 730 O O . PRO A 1 99 ? 1.013 -12.373 -4.588 1.00 93.69 99 PRO A O 1
ATOM 733 N N . HIS A 1 100 ? -0.098 -11.270 -6.178 1.00 92.25 100 HIS A N 1
ATOM 734 C CA . HIS A 1 100 ? -1.134 -12.292 -6.334 1.00 92.25 100 HIS A CA 1
ATOM 735 C C . HIS A 1 100 ? -0.573 -13.551 -7.003 1.00 92.25 100 HIS A C 1
ATOM 737 O O . HIS A 1 100 ? -0.893 -14.663 -6.586 1.00 92.25 100 HIS A O 1
ATOM 743 N N . HIS A 1 101 ? 0.314 -13.347 -7.975 1.00 89.75 101 HIS A N 1
ATOM 744 C CA . HIS A 1 101 ? 1.161 -14.365 -8.581 1.00 89.75 101 HIS A CA 1
ATOM 745 C C . HIS A 1 101 ? 2.617 -14.070 -8.251 1.00 89.75 101 HIS A C 1
ATOM 747 O O . HIS A 1 101 ? 2.965 -12.922 -7.986 1.00 89.75 101 HIS A O 1
ATOM 753 N N . GLU A 1 102 ? 3.461 -15.092 -8.269 1.00 88.81 102 GLU A N 1
ATOM 754 C CA . GLU A 1 102 ? 4.898 -14.906 -8.104 1.00 88.81 102 GLU A CA 1
ATOM 755 C C . GLU A 1 102 ? 5.433 -13.924 -9.156 1.00 88.81 102 GLU A C 1
ATOM 757 O O . GLU A 1 102 ? 5.028 -13.955 -10.323 1.00 88.81 102 GLU A O 1
ATOM 762 N N . LEU A 1 103 ? 6.287 -12.997 -8.722 1.00 88.88 103 LEU A N 1
ATOM 763 C CA . LEU A 1 103 ? 6.951 -12.089 -9.647 1.00 88.88 103 LEU A CA 1
ATOM 764 C C . LEU A 1 103 ? 8.072 -12.860 -10.354 1.00 88.88 103 LEU A C 1
ATOM 766 O O . LEU A 1 103 ? 8.742 -13.655 -9.699 1.00 88.88 103 LEU A O 1
ATOM 770 N N . PRO A 1 104 ? 8.310 -12.620 -11.654 1.00 88.94 104 PRO A N 1
ATOM 771 C CA . PRO A 1 104 ? 9.474 -13.182 -12.324 1.00 88.94 104 PRO A CA 1
ATOM 772 C C . PRO A 1 104 ? 10.777 -12.793 -11.614 1.00 88.94 104 PRO A C 1
ATOM 774 O O . PRO A 1 104 ? 10.877 -11.701 -11.046 1.00 88.94 104 PRO A O 1
ATOM 777 N N . ASP A 1 105 ? 11.788 -13.656 -11.704 1.00 88.56 105 ASP A N 1
ATOM 778 C CA . ASP A 1 105 ? 13.096 -13.404 -11.102 1.00 88.56 105 ASP A CA 1
ATOM 779 C C . ASP A 1 105 ? 13.685 -12.055 -11.542 1.00 88.56 105 ASP A C 1
ATOM 781 O O . ASP A 1 105 ? 13.625 -11.665 -12.711 1.00 88.56 105 ASP A O 1
ATOM 785 N N . GLY A 1 106 ? 14.269 -11.330 -10.585 1.00 87.31 106 GLY A N 1
ATOM 786 C CA . GLY A 1 106 ? 14.903 -10.030 -10.825 1.00 87.31 106 GLY A CA 1
ATOM 787 C C . GLY A 1 106 ? 13.933 -8.859 -11.027 1.00 87.31 106 GLY A C 1
ATOM 788 O O . GLY A 1 106 ? 14.389 -7.737 -11.251 1.00 87.31 106 GLY A O 1
ATOM 789 N N . ILE A 1 107 ? 12.616 -9.078 -10.936 1.00 91.19 107 ILE A N 1
ATOM 790 C CA . ILE A 1 107 ? 11.632 -7.992 -10.925 1.00 91.19 107 ILE A CA 1
ATOM 791 C C . ILE A 1 107 ? 11.534 -7.385 -9.528 1.00 91.19 107 ILE A C 1
ATOM 793 O O . ILE A 1 107 ? 11.192 -8.055 -8.557 1.00 91.19 107 ILE A O 1
ATOM 797 N N . GLU A 1 108 ? 11.753 -6.075 -9.459 1.00 90.38 108 GLU A N 1
ATOM 798 C CA . GLU A 1 108 ? 11.574 -5.286 -8.247 1.00 90.38 108 GLU A CA 1
ATOM 799 C C . GLU A 1 108 ? 10.398 -4.315 -8.400 1.00 90.38 108 GLU A C 1
ATOM 801 O O . GLU A 1 108 ? 10.244 -3.626 -9.418 1.00 90.38 108 GLU A O 1
ATOM 806 N N . ILE A 1 109 ? 9.571 -4.255 -7.357 1.00 93.06 109 ILE A N 1
ATOM 807 C CA . ILE A 1 109 ? 8.553 -3.226 -7.166 1.00 93.06 109 ILE A CA 1
ATOM 808 C C . ILE A 1 109 ? 8.830 -2.588 -5.811 1.00 93.06 109 ILE A C 1
ATOM 810 O O . ILE A 1 109 ? 8.793 -3.266 -4.786 1.00 93.06 109 ILE A O 1
ATOM 814 N N . SER A 1 110 ? 9.096 -1.286 -5.806 1.00 94.00 110 SER A N 1
ATOM 815 C CA . SER A 1 110 ? 9.321 -0.516 -4.588 1.00 94.00 110 SER A CA 1
ATOM 816 C C . SER A 1 110 ? 8.080 0.288 -4.221 1.00 94.00 110 SER A C 1
ATOM 818 O O . SER A 1 110 ? 7.333 0.752 -5.083 1.00 94.00 110 SER A O 1
ATOM 820 N N . ILE A 1 111 ? 7.852 0.438 -2.918 1.00 95.00 111 ILE A N 1
ATOM 821 C CA . ILE A 1 111 ? 6.768 1.232 -2.338 1.00 95.00 111 ILE A CA 1
ATOM 822 C C . ILE A 1 111 ? 7.430 2.195 -1.362 1.00 95.00 111 ILE A C 1
ATOM 824 O O . ILE A 1 111 ? 8.020 1.759 -0.376 1.00 95.00 111 ILE A O 1
ATOM 828 N N . GLU A 1 112 ? 7.365 3.496 -1.634 1.00 94.62 112 GLU A N 1
ATOM 829 C CA . GLU A 1 112 ? 8.068 4.481 -0.805 1.00 94.62 112 GLU A CA 1
ATOM 830 C C . GLU A 1 112 ? 7.347 4.721 0.521 1.00 94.62 112 GLU A C 1
ATOM 832 O O . GLU A 1 112 ? 7.980 4.917 1.560 1.00 94.62 112 GLU A O 1
ATOM 837 N N . ARG A 1 113 ? 6.009 4.731 0.497 1.00 94.38 113 ARG A N 1
ATOM 838 C CA . ARG A 1 113 ? 5.224 5.027 1.691 1.00 94.38 113 ARG A CA 1
ATOM 839 C C . ARG A 1 113 ? 3.919 4.254 1.746 1.00 94.38 113 ARG A C 1
ATOM 841 O O . ARG A 1 113 ? 3.207 4.124 0.756 1.00 94.38 113 ARG A O 1
ATOM 848 N N . ILE A 1 114 ? 3.587 3.812 2.955 1.00 94.81 114 ILE A N 1
ATOM 849 C CA . ILE A 1 114 ? 2.301 3.216 3.304 1.00 94.81 114 ILE A CA 1
ATOM 850 C C . ILE A 1 114 ? 1.647 4.119 4.347 1.00 94.81 114 ILE A C 1
ATOM 852 O O . ILE A 1 114 ? 2.284 4.477 5.341 1.00 94.81 114 ILE A O 1
ATOM 856 N N . ARG A 1 115 ? 0.392 4.514 4.127 1.00 93.12 115 ARG A N 1
ATOM 857 C CA . ARG A 1 115 ? -0.3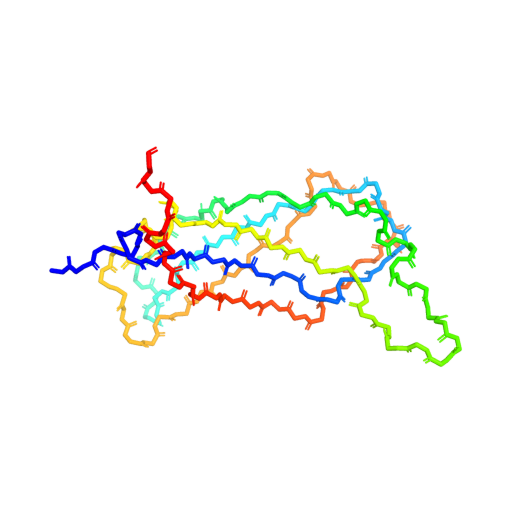61 5.370 5.056 1.00 93.12 115 ARG A CA 1
ATOM 858 C C . ARG A 1 115 ? -1.778 4.871 5.246 1.00 93.12 115 ARG A C 1
ATOM 860 O O . ARG A 1 115 ? -2.393 4.398 4.300 1.00 93.12 115 ARG A O 1
ATOM 867 N N . ILE A 1 116 ? -2.300 5.031 6.457 1.00 90.94 116 ILE A N 1
ATOM 868 C CA . ILE A 1 116 ? -3.720 4.845 6.754 1.00 90.94 116 ILE A CA 1
ATOM 869 C C . ILE A 1 116 ? -4.333 6.226 6.975 1.00 90.94 116 ILE A C 1
ATOM 871 O O . ILE A 1 116 ? -3.784 7.042 7.714 1.00 90.94 116 ILE A O 1
ATOM 875 N N . TYR A 1 117 ? -5.462 6.478 6.323 1.00 88.56 117 TYR A N 1
ATOM 876 C CA . TYR A 1 117 ? -6.192 7.735 6.369 1.00 88.56 117 TYR A CA 1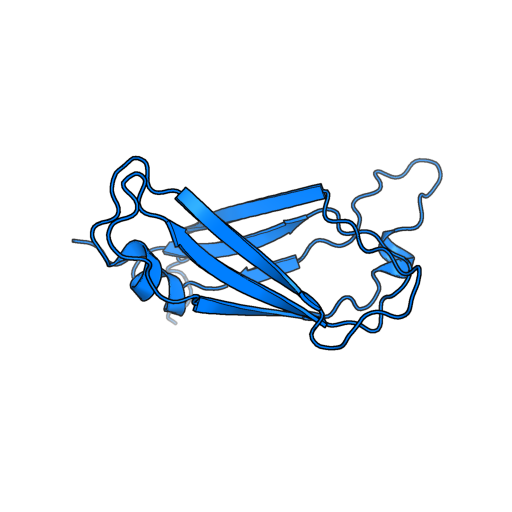
ATOM 877 C C . TYR A 1 117 ? -7.594 7.521 6.927 1.00 88.56 117 TYR A C 1
ATOM 879 O O . TYR A 1 117 ? -8.272 6.558 6.569 1.00 88.56 117 TYR A O 1
ATOM 887 N N . LEU A 1 118 ? -8.040 8.471 7.745 1.00 87.50 118 LEU A N 1
ATOM 888 C CA . LEU A 1 118 ? -9.435 8.626 8.135 1.00 87.50 118 LEU A CA 1
ATOM 889 C C . LEU A 1 118 ? -9.986 9.846 7.403 1.00 87.50 118 LEU A C 1
ATOM 891 O O . LEU A 1 118 ? -9.495 10.956 7.595 1.00 87.50 118 LEU A O 1
ATOM 895 N N . ALA A 1 119 ? -10.991 9.638 6.564 1.00 84.88 119 ALA A N 1
ATOM 896 C CA . ALA A 1 119 ? -11.722 10.716 5.913 1.00 84.88 119 ALA A CA 1
ATOM 897 C C . ALA A 1 119 ? -13.127 10.812 6.525 1.00 84.88 119 ALA A C 1
ATOM 899 O O . ALA A 1 119 ? -13.717 9.772 6.823 1.00 84.88 119 ALA A O 1
ATOM 900 N N . PRO A 1 120 ? -13.703 12.010 6.701 1.00 82.94 120 PRO A N 1
ATOM 901 C CA . PRO A 1 120 ? -15.110 12.138 7.070 1.00 82.94 120 PRO A CA 1
ATOM 902 C C . PRO A 1 120 ? -16.004 11.443 6.032 1.00 82.94 120 PRO A C 1
ATOM 904 O O . PRO A 1 120 ? -15.734 11.517 4.832 1.00 82.94 120 PRO A O 1
ATOM 907 N N . MET A 1 121 ? -17.077 10.777 6.466 1.00 74.06 121 MET A N 1
ATOM 908 C CA . MET A 1 121 ? -18.152 10.425 5.536 1.00 74.06 121 MET A CA 1
ATOM 909 C C . MET A 1 121 ? -18.856 11.713 5.121 1.00 74.06 121 MET A C 1
ATOM 911 O O . MET A 1 121 ? -19.409 12.414 5.962 1.00 74.06 121 MET A O 1
ATOM 915 N N . ASP A 1 122 ? -18.829 12.025 3.829 1.00 68.75 122 ASP A N 1
ATOM 916 C CA . ASP A 1 122 ? -19.589 13.146 3.290 1.00 68.75 122 ASP A CA 1
ATOM 917 C C . ASP A 1 122 ? -21.095 12.838 3.378 1.00 68.75 122 ASP A C 1
ATOM 919 O O . ASP A 1 122 ? -21.591 11.900 2.747 1.00 68.75 122 ASP A O 1
ATOM 923 N N . SER A 1 123 ? -21.816 13.619 4.184 1.00 57.12 123 SER A N 1
ATOM 924 C CA . SER A 1 123 ? -23.259 13.494 4.427 1.00 57.12 123 SER A CA 1
ATOM 925 C C . SER A 1 123 ? -24.124 13.948 3.239 1.00 57.12 123 SER A C 1
ATOM 927 O O . SER A 1 123 ? -25.348 13.895 3.318 1.00 57.12 123 SER A O 1
ATOM 929 N N . SER A 1 124 ? -23.519 14.407 2.138 1.00 54.81 124 SER A N 1
ATOM 930 C CA . SER A 1 124 ? -24.195 15.188 1.089 1.00 54.81 124 SER A CA 1
ATOM 931 C C . SER A 1 124 ? -24.787 14.375 -0.076 1.00 54.81 124 SER A C 1
ATOM 933 O O . SER A 1 124 ? -25.115 14.944 -1.114 1.00 54.81 124 SER A O 1
ATOM 935 N N . ARG A 1 125 ? -24.934 13.048 0.045 1.00 49.28 125 ARG A N 1
ATOM 936 C CA . ARG A 1 125 ? -25.571 12.200 -0.989 1.00 49.28 125 ARG A CA 1
ATOM 937 C C . ARG A 1 125 ? -26.721 11.354 -0.448 1.00 49.28 125 ARG A C 1
ATOM 939 O O . ARG A 1 125 ? -26.759 10.142 -0.641 1.00 49.28 125 ARG A O 1
ATOM 946 N N . GLN A 1 126 ? -27.666 12.006 0.215 1.00 44.16 126 GLN A N 1
ATOM 947 C CA . GLN A 1 126 ? -29.039 11.514 0.280 1.00 44.16 126 GLN A CA 1
ATOM 948 C C . GLN A 1 126 ? -29.931 12.590 -0.337 1.00 44.16 126 GLN A C 1
ATOM 950 O O . GLN A 1 126 ? -30.226 13.601 0.295 1.00 44.16 126 GLN A O 1
ATOM 955 N N . SER A 1 127 ? -30.280 12.385 -1.603 1.00 41.44 127 SER A N 1
ATOM 956 C CA . SER A 1 127 ? -31.360 13.073 -2.309 1.00 41.44 127 SER A CA 1
ATOM 957 C C . SER A 1 127 ? -32.261 12.013 -2.908 1.00 41.44 127 SER A C 1
ATOM 959 O O . SER A 1 127 ? -31.673 11.119 -3.564 1.00 41.44 127 SER A O 1
#

Foldseek 3Di:
DDFQQPWKWKKKKQWQKAWQDQAWKKWKWKWKADPVNPDTDPIGTQDIDRSHCQNVLRDDDVPDDSTGDMDMTTRSVCCCVHVVPPADPPIDMDMDIDIPDDDPPPTDMDGPDMDMDIGTDDPPPDD

InterPro domains:
  IPR057190 Domain of unknown function DUF7868 [PF25271] (7-117)

pLDDT: mean 81.51, std 14.98, range [41.44, 97.0]